Protein AF-A0A965PG58-F1 (afdb_monomer)

Radius of gyration: 15.74 Å; Cα contacts (8 Å, |Δi|>4): 100; chains: 1; bounding box: 24×45×34 Å

Mean predicted aligned error: 11.4 Å

Solvent-accessible surface area (backbone atoms only — not comparable to full-atom values): 4230 Å² total; per-residue (Å²): 137,66,82,57,60,63,51,55,52,47,54,55,51,54,46,44,74,75,55,61,66,87,78,73,68,71,53,69,68,39,73,39,29,30,47,59,96,87,43,75,52,54,31,34,27,73,42,70,52,96,76,36,31,35,30,42,40,95,93,42,80,45,82,43,48,67,84,33,52,77,84

Sequence (71 aa):
MDAHENEYAAAVAGMQETYGRPTNLPAVGDFVSGTTCGKRWSGYVMSAEPGRLAVECGGAWIAVSPEDITH

Secondary structure (DSSP, 8-state):
--TTHHHHHHHHHHHHHHS-----PPPTT-EEEEEETTEEEEEEEEEEETTEEEEEETTEEEEE-GGGB--

pLDDT: mean 75.15, std 20.53, range [40.28, 95.94]

Foldseek 3Di:
DDPCVVVVVVVVVVCCVVPPDVPDDDDQQDWWWFADPNDTFIAGFNDDDQQWTWGDGPNDIDIDGSVRTDD

Nearest PDB structures (foldseek):
  1kq1-assembly1_A  TM=6.044E-01  e=2.031E-02  Staphylococcus aureus
  2x4j-assembly1_A  TM=6.798E-01  e=5.753E-02  Pyrobaculum spherical virus
  7uw8-assembly1_A  TM=6.236E-01  e=5.753E-02  Drosophila melanogaster
  6gwk-assembly2_G  TM=7.164E-01  e=1.128E-01  Caulobacter vibrioides CB15
  6bhe-assembly1_A  TM=5.624E-01  e=1.841E-01  Homo sapiens

Structure (mmCIF, N/CA/C/O backbone):
data_AF-A0A965PG58-F1
#
_entry.id   AF-A0A965PG58-F1
#
loop_
_atom_site.group_PDB
_atom_site.id
_atom_site.type_symbol
_atom_site.label_atom_id
_atom_site.label_alt_id
_atom_site.label_comp_id
_atom_site.label_asym_id
_atom_site.label_entity_id
_atom_site.label_seq_id
_atom_site.pdbx_PDB_ins_code
_atom_site.Cartn_x
_atom_site.Cartn_y
_atom_site.Cartn_z
_atom_site.occupancy
_atom_site.B_iso_or_equiv
_atom_site.auth_seq_id
_atom_site.auth_comp_id
_atom_site.auth_asym_id
_atom_site.auth_atom_id
_atom_site.pdbx_PDB_model_num
ATOM 1 N N . MET A 1 1 ? -12.440 35.262 10.725 1.00 48.44 1 MET A N 1
ATOM 2 C CA . MET A 1 1 ? -11.580 34.238 11.343 1.00 48.44 1 MET A CA 1
ATOM 3 C C . MET A 1 1 ? -12.465 33.484 12.300 1.00 48.44 1 MET A C 1
ATOM 5 O O . MET A 1 1 ? -12.949 34.085 13.253 1.00 48.44 1 MET A O 1
ATOM 9 N N . ASP A 1 2 ? -12.810 32.262 11.920 1.00 45.31 2 ASP A N 1
ATOM 10 C CA . ASP A 1 2 ? -13.771 31.423 12.627 1.00 45.31 2 ASP A CA 1
ATOM 11 C C . ASP A 1 2 ? -13.067 30.715 13.795 1.00 45.31 2 ASP A C 1
ATOM 13 O O . ASP A 1 2 ? -11.951 30.216 13.644 1.00 45.31 2 ASP A O 1
ATOM 17 N N . ALA A 1 3 ? -13.681 30.720 14.980 1.00 48.06 3 ALA A N 1
ATOM 18 C CA . ALA A 1 3 ? -13.078 30.167 16.193 1.00 48.06 3 ALA A CA 1
ATOM 19 C C . ALA A 1 3 ? -12.873 28.639 16.124 1.00 48.06 3 ALA A C 1
ATOM 21 O O . ALA A 1 3 ? -12.085 28.107 16.906 1.00 48.06 3 ALA A O 1
ATOM 22 N N . HIS A 1 4 ? -13.506 27.949 15.166 1.00 46.41 4 HIS A N 1
ATOM 23 C CA . HIS A 1 4 ? -13.367 26.508 14.978 1.00 46.41 4 HIS A CA 1
ATOM 24 C C . HIS A 1 4 ? -12.168 26.097 14.114 1.00 46.41 4 HIS A C 1
ATOM 26 O O . HIS A 1 4 ? -11.770 24.937 14.180 1.00 46.41 4 HIS A O 1
ATOM 32 N N . GLU A 1 5 ? -11.533 26.995 13.347 1.00 49.91 5 GLU A N 1
ATOM 33 C CA . GLU A 1 5 ? -10.307 26.642 12.596 1.00 49.91 5 GLU A CA 1
ATOM 34 C C . GLU A 1 5 ? -9.190 26.171 13.538 1.00 49.91 5 GLU A C 1
ATOM 36 O O . GLU A 1 5 ? -8.467 25.219 13.241 1.00 49.91 5 GLU A O 1
ATOM 41 N N . ASN A 1 6 ? -9.091 26.798 14.711 1.00 52.41 6 ASN A N 1
ATOM 42 C CA . ASN A 1 6 ? -8.073 26.476 15.705 1.00 52.41 6 ASN A CA 1
ATOM 43 C C . ASN A 1 6 ? -8.359 25.136 16.412 1.00 52.41 6 ASN A C 1
ATOM 45 O O . ASN A 1 6 ? -7.434 24.414 16.775 1.00 52.41 6 ASN A O 1
ATOM 49 N N . GLU A 1 7 ? -9.637 24.769 16.556 1.00 41.16 7 GLU A N 1
ATOM 50 C CA . GLU A 1 7 ? -10.063 23.480 17.118 1.00 41.16 7 GLU A CA 1
ATOM 51 C C . GLU A 1 7 ? -9.902 22.334 16.112 1.00 41.16 7 GLU A C 1
ATOM 53 O O . GLU A 1 7 ? -9.432 21.259 16.486 1.00 41.16 7 GLU A O 1
ATOM 58 N N . TYR A 1 8 ? -10.202 22.565 14.827 1.00 43.84 8 TYR A N 1
ATOM 59 C CA . TYR A 1 8 ? -9.907 21.603 13.758 1.00 43.84 8 TYR A CA 1
ATOM 60 C C . TYR A 1 8 ? -8.399 21.347 13.641 1.00 43.84 8 TYR A C 1
ATOM 62 O O . TYR A 1 8 ? -7.980 20.192 13.550 1.00 43.84 8 TYR A O 1
ATOM 70 N N . ALA A 1 9 ? -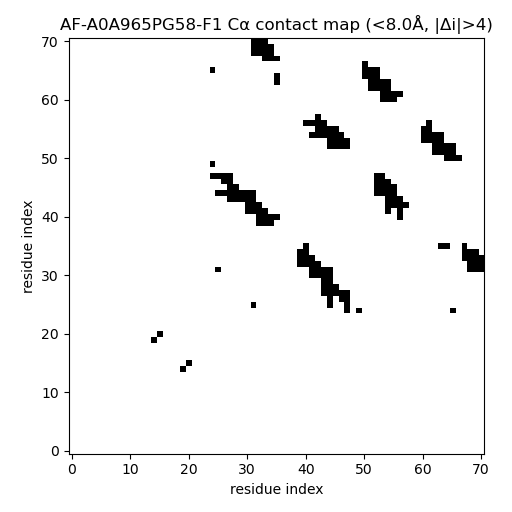7.572 22.395 13.702 1.00 49.81 9 ALA A N 1
ATOM 71 C CA . ALA A 1 9 ? -6.116 22.259 13.667 1.00 49.81 9 ALA A CA 1
ATOM 72 C C . ALA A 1 9 ? -5.570 21.508 14.898 1.00 49.81 9 ALA A C 1
ATOM 74 O O . ALA A 1 9 ? -4.689 20.658 14.765 1.00 49.81 9 ALA A O 1
ATOM 75 N N . ALA A 1 10 ? -6.130 21.764 16.084 1.00 48.50 10 ALA A N 1
ATOM 76 C CA . ALA A 1 10 ? -5.759 21.069 17.315 1.00 48.50 10 ALA A CA 1
ATOM 77 C C . ALA A 1 10 ? -6.206 19.597 17.330 1.00 48.50 10 ALA A C 1
ATOM 79 O O . ALA A 1 10 ? -5.471 18.743 17.822 1.00 48.50 10 ALA A O 1
ATOM 80 N N . ALA A 1 11 ? -7.366 19.269 16.753 1.00 48.62 11 ALA A N 1
ATOM 81 C CA . ALA A 1 11 ? -7.825 17.886 16.613 1.00 48.62 11 ALA A CA 1
ATOM 82 C C . ALA A 1 11 ? -6.931 17.082 15.651 1.00 48.62 11 ALA A C 1
ATOM 84 O O . ALA A 1 11 ? -6.605 15.927 15.931 1.00 48.62 11 ALA A O 1
ATOM 85 N N . VAL A 1 12 ? -6.464 17.710 14.564 1.00 46.47 12 VAL A N 1
ATOM 86 C CA . VAL A 1 12 ? -5.477 17.120 13.643 1.00 46.47 12 VAL A CA 1
ATOM 87 C C . VAL A 1 12 ? -4.125 16.909 14.339 1.00 46.47 12 VAL A C 1
ATOM 89 O O . VAL A 1 12 ? -3.524 15.845 14.190 1.00 46.47 12 VAL A O 1
ATOM 92 N N . ALA A 1 13 ? -3.672 17.867 15.154 1.00 46.47 13 ALA A N 1
ATOM 93 C CA . ALA A 1 13 ? -2.429 17.747 15.920 1.00 46.47 13 ALA A CA 1
ATOM 94 C C . ALA A 1 13 ? -2.508 16.674 17.029 1.00 46.47 13 ALA A C 1
ATOM 96 O O . ALA A 1 13 ? -1.592 15.867 17.175 1.00 46.47 13 ALA A O 1
ATOM 97 N N . GLY A 1 14 ? -3.627 16.585 17.756 1.00 41.69 14 GLY A N 1
ATOM 98 C CA . GLY A 1 14 ? -3.835 15.576 18.804 1.00 41.69 14 GLY A CA 1
ATOM 99 C C . GLY A 1 14 ? -3.949 14.141 18.269 1.00 41.69 14 GLY A C 1
ATOM 100 O O . GLY A 1 14 ? -3.537 13.187 18.937 1.00 41.69 14 GLY A O 1
ATOM 101 N N . MET A 1 15 ? -4.438 13.973 17.033 1.00 45.75 15 MET A N 1
ATOM 102 C CA . MET A 1 15 ? -4.414 12.681 16.338 1.00 45.75 15 MET A CA 1
ATOM 103 C C . MET A 1 15 ? -2.993 12.259 15.936 1.00 45.75 15 MET A C 1
ATOM 105 O O . MET A 1 15 ? -2.685 11.070 16.008 1.00 45.75 15 MET A O 1
ATOM 109 N N . GLN A 1 16 ? -2.106 13.202 15.589 1.00 46.78 16 GLN A N 1
ATOM 110 C CA . GLN A 1 16 ? -0.700 12.904 15.275 1.00 46.78 16 GLN A CA 1
ATOM 111 C C . GLN A 1 16 ? 0.110 12.438 16.492 1.00 46.78 16 GLN A C 1
ATOM 113 O O . GLN A 1 16 ? 0.998 11.601 16.328 1.00 46.78 16 GLN A O 1
ATOM 118 N N . GLU A 1 17 ? -0.182 12.955 17.690 1.00 41.28 17 GLU A N 1
ATOM 119 C CA . GLU A 1 17 ? 0.520 12.563 18.923 1.00 41.28 17 GLU A CA 1
ATOM 120 C C . GLU A 1 17 ? 0.053 11.207 19.484 1.00 41.28 17 GLU A C 1
ATOM 122 O O . GLU A 1 17 ? 0.843 10.501 20.107 1.00 41.28 17 GLU A O 1
ATOM 127 N N . THR A 1 18 ? -1.200 10.805 19.231 1.00 47.78 18 THR A N 1
ATOM 128 C CA . THR A 1 18 ? -1.761 9.531 19.736 1.00 47.78 18 THR A CA 1
ATOM 129 C C . THR A 1 18 ? -1.587 8.367 18.752 1.00 47.78 18 THR A C 1
ATOM 131 O O . THR A 1 18 ? -1.362 7.232 19.172 1.00 47.78 18 THR A O 1
ATOM 134 N N . TYR A 1 19 ? -1.654 8.633 17.444 1.00 41.47 19 TYR A N 1
ATOM 135 C CA . TYR A 1 1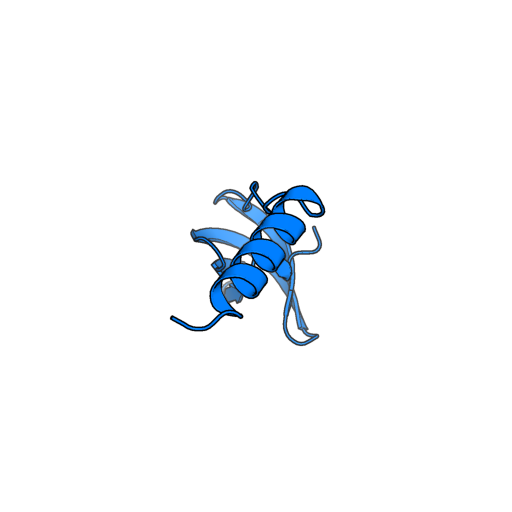9 ? -1.589 7.627 16.378 1.00 41.47 19 TYR A CA 1
ATOM 136 C C . TYR A 1 19 ? -0.503 7.999 15.378 1.00 41.47 19 TYR A C 1
ATOM 138 O O . TYR A 1 19 ? -0.814 8.364 14.245 1.00 41.47 19 TYR A O 1
ATOM 146 N N . GLY A 1 20 ? 0.756 7.959 15.832 1.00 40.28 20 GLY A N 1
ATOM 147 C CA . GLY A 1 20 ? 1.940 8.368 15.074 1.00 40.28 20 GLY A CA 1
ATOM 148 C C . GLY A 1 20 ? 1.772 8.186 13.567 1.00 40.28 20 GLY A C 1
ATOM 149 O O . GLY A 1 20 ? 1.393 7.108 13.115 1.00 40.28 20 GLY A O 1
ATOM 150 N N . ARG A 1 21 ? 2.014 9.272 12.817 1.00 44.81 21 ARG A N 1
ATOM 151 C CA . ARG A 1 21 ? 2.040 9.345 11.344 1.00 44.81 21 ARG A CA 1
ATOM 152 C C . ARG A 1 21 ? 2.339 7.960 10.746 1.00 44.81 21 ARG A C 1
ATOM 154 O O . ARG A 1 21 ? 3.346 7.377 11.163 1.00 44.81 21 ARG A O 1
ATOM 161 N 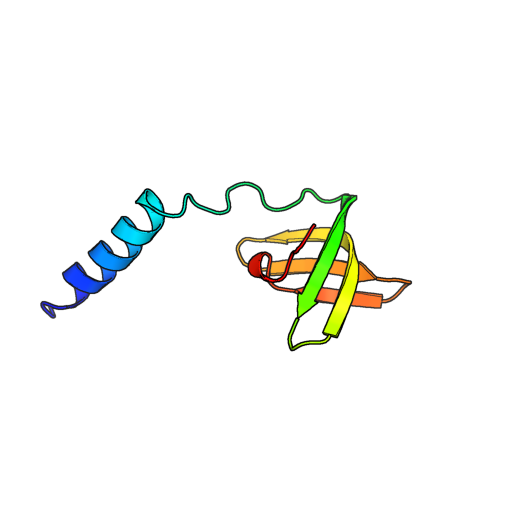N . PRO A 1 22 ? 1.576 7.433 9.766 1.00 50.53 22 PRO A N 1
ATOM 162 C CA . PRO A 1 22 ? 2.028 6.265 9.021 1.00 50.53 22 PRO A CA 1
ATOM 163 C C . PRO A 1 22 ? 3.245 6.724 8.216 1.00 50.53 22 PRO A C 1
ATOM 165 O O . PRO A 1 22 ? 3.150 7.233 7.105 1.00 50.53 22 PRO A O 1
ATOM 168 N N . THR A 1 23 ? 4.402 6.699 8.868 1.00 53.81 23 THR A N 1
ATOM 169 C CA . THR A 1 23 ? 5.649 7.265 8.355 1.00 53.81 23 THR A CA 1
ATOM 170 C C . THR A 1 23 ? 6.432 6.218 7.578 1.00 53.81 23 THR A C 1
ATOM 172 O O . THR A 1 23 ? 7.414 6.556 6.931 1.00 53.81 23 THR A O 1
ATOM 175 N N . ASN A 1 24 ? 5.944 4.978 7.579 1.00 63.56 24 ASN A N 1
ATOM 176 C CA . ASN A 1 24 ? 6.436 3.886 6.763 1.00 63.56 24 ASN A CA 1
ATOM 177 C C . ASN A 1 24 ? 5.360 3.549 5.733 1.00 63.56 24 ASN A C 1
ATOM 179 O O . ASN A 1 24 ? 4.586 2.612 5.913 1.00 63.56 24 ASN A O 1
ATOM 183 N N . LEU A 1 25 ? 5.289 4.342 4.662 1.00 74.12 25 LEU A N 1
ATOM 184 C CA . LEU A 1 25 ? 4.720 3.800 3.432 1.00 74.12 25 LEU A CA 1
ATOM 185 C C . LEU A 1 25 ? 5.580 2.592 3.032 1.00 74.12 25 LEU A C 1
ATOM 187 O O . LEU A 1 25 ? 6.806 2.679 3.162 1.00 74.12 25 LEU A O 1
ATOM 191 N N . PRO A 1 26 ? 4.977 1.494 2.556 1.00 82.44 26 PRO A N 1
ATOM 192 C CA . PRO A 1 26 ? 5.743 0.407 1.971 1.00 82.44 26 PRO A CA 1
ATOM 193 C C . PRO A 1 26 ? 6.658 0.935 0.867 1.00 82.44 26 PRO A C 1
ATOM 195 O O . PRO A 1 26 ? 6.291 1.847 0.112 1.00 82.44 26 PRO A O 1
ATOM 198 N N . ALA A 1 27 ? 7.852 0.367 0.777 1.00 86.56 27 ALA A N 1
ATOM 199 C CA . ALA A 1 27 ? 8.790 0.705 -0.270 1.00 86.56 27 ALA A CA 1
ATOM 200 C C . ALA A 1 27 ? 8.337 0.101 -1.604 1.00 86.56 27 ALA A C 1
ATOM 202 O O . ALA A 1 27 ? 7.659 -0.923 -1.665 1.00 86.56 27 ALA A O 1
ATOM 203 N N . VAL A 1 28 ? 8.750 0.730 -2.703 1.00 90.94 28 VAL A N 1
ATOM 204 C CA . VAL A 1 28 ? 8.612 0.122 -4.031 1.00 90.94 28 VAL A CA 1
ATOM 205 C C . VAL A 1 28 ? 9.350 -1.221 -4.034 1.00 90.94 28 VAL A C 1
ATOM 207 O O . VAL A 1 28 ? 10.516 -1.287 -3.650 1.00 90.94 28 VAL A O 1
ATOM 210 N N . GLY A 1 29 ? 8.670 -2.274 -4.480 1.00 91.69 29 GLY A N 1
ATOM 211 C CA . GLY A 1 29 ? 9.150 -3.655 -4.455 1.00 91.69 29 GLY A CA 1
ATOM 212 C C . GLY A 1 29 ? 8.682 -4.475 -3.249 1.00 91.69 29 GLY A C 1
ATOM 213 O O . GLY A 1 29 ? 8.807 -5.699 -3.294 1.00 91.69 29 GLY A O 1
ATOM 214 N N . ASP A 1 30 ? 8.100 -3.852 -2.219 1.00 90.50 30 ASP A N 1
ATOM 215 C CA . ASP A 1 30 ? 7.521 -4.593 -1.097 1.00 90.50 30 ASP A CA 1
ATOM 216 C C . ASP A 1 30 ? 6.283 -5.372 -1.548 1.00 90.50 30 ASP A C 1
ATOM 218 O O . ASP A 1 30 ? 5.471 -4.886 -2.341 1.00 90.50 30 ASP A O 1
ATOM 222 N N . PHE A 1 31 ? 6.135 -6.591 -1.030 1.00 93.00 31 PHE A N 1
ATOM 223 C CA . PHE A 1 31 ? 4.912 -7.364 -1.193 1.00 93.00 31 PHE A CA 1
ATOM 224 C C . PHE A 1 31 ? 3.954 -7.029 -0.056 1.00 93.00 31 PHE A C 1
ATOM 226 O O . PHE A 1 31 ? 4.284 -7.239 1.109 1.00 93.00 31 PHE A O 1
ATOM 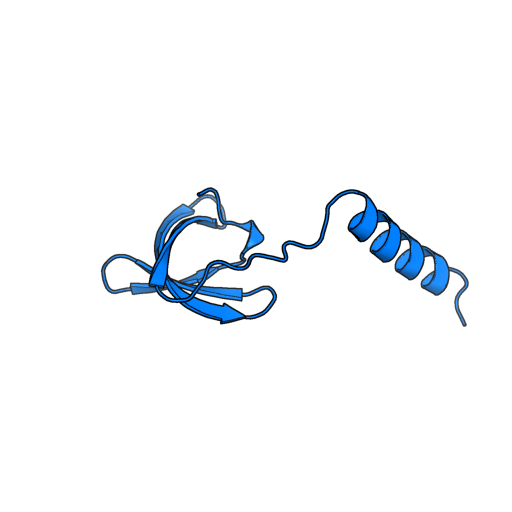233 N N . VAL A 1 32 ? 2.771 -6.541 -0.405 1.00 92.75 32 VAL A N 1
ATOM 234 C CA . VAL A 1 32 ? 1.748 -6.085 0.539 1.00 92.75 32 VAL A CA 1
ATOM 235 C C . VAL A 1 32 ? 0.419 -6.777 0.269 1.00 92.75 32 VAL A C 1
ATOM 237 O O . VAL A 1 32 ? 0.147 -7.262 -0.836 1.00 92.75 32 VAL A O 1
ATOM 240 N N . SER A 1 33 ? -0.445 -6.806 1.275 1.00 94.44 33 SER A N 1
ATOM 241 C CA . SER A 1 33 ? -1.818 -7.288 1.13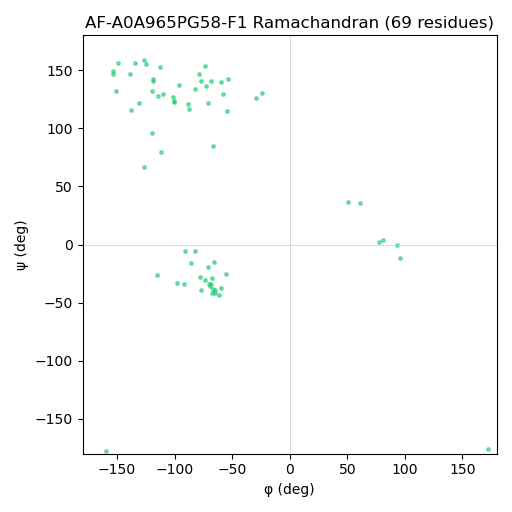8 1.00 94.44 33 SER A CA 1
ATOM 242 C C . SER A 1 33 ? -2.802 -6.412 1.894 1.00 94.44 33 SER A C 1
ATOM 244 O O . SER A 1 33 ? -2.498 -5.886 2.965 1.00 94.44 33 SER A O 1
ATOM 246 N N . GLY A 1 34 ? -4.011 -6.279 1.363 1.00 93.19 34 GLY A N 1
ATOM 247 C CA . GLY A 1 34 ? -5.001 -5.375 1.922 1.00 93.19 34 GLY A CA 1
ATOM 248 C C . GLY A 1 34 ? -6.429 -5.694 1.522 1.00 93.19 34 GLY A C 1
ATOM 249 O O . GLY A 1 34 ? -6.727 -6.697 0.862 1.00 93.19 34 GLY A O 1
ATOM 250 N N . THR A 1 35 ? -7.342 -4.844 1.983 1.00 92.50 35 THR A N 1
ATOM 251 C CA . THR A 1 35 ? -8.766 -4.931 1.660 1.00 92.50 35 THR A CA 1
ATOM 252 C C . THR A 1 35 ? -9.324 -3.546 1.382 1.00 92.50 35 THR A C 1
ATOM 254 O O . THR A 1 35 ? -9.438 -2.737 2.290 1.00 92.50 35 THR A O 1
ATOM 257 N N . THR A 1 36 ? -9.769 -3.311 0.150 1.00 87.44 36 THR A N 1
ATOM 258 C CA . THR A 1 36 ? -10.408 -2.049 -0.254 1.00 87.44 36 THR A CA 1
ATOM 259 C C . THR A 1 36 ? -11.863 -2.324 -0.617 1.00 87.44 36 THR A C 1
ATOM 261 O O . THR A 1 36 ? -12.159 -3.236 -1.395 1.00 87.44 36 THR A O 1
ATOM 264 N N . CYS A 1 37 ? -12.800 -1.577 -0.027 1.00 85.88 37 CYS A N 1
ATOM 265 C CA . CYS A 1 37 ? -14.248 -1.763 -0.223 1.00 85.88 37 CYS A CA 1
ATOM 266 C C . CYS A 1 37 ? -14.726 -3.224 -0.032 1.00 85.88 37 CYS A C 1
ATOM 268 O O . CYS A 1 37 ? -15.590 -3.708 -0.765 1.00 85.88 37 CYS A O 1
ATOM 270 N N . GLY A 1 38 ? -14.131 -3.959 0.916 1.00 89.06 38 GLY A N 1
ATOM 271 C CA . GLY A 1 38 ? -14.462 -5.364 1.194 1.00 89.06 38 GLY A CA 1
ATOM 272 C C . GLY A 1 38 ? -13.875 -6.386 0.210 1.00 89.06 38 GLY A C 1
ATOM 273 O O . GLY A 1 38 ? -14.121 -7.584 0.359 1.00 89.06 38 GLY A O 1
ATOM 274 N N . LYS A 1 39 ? -13.082 -5.951 -0.777 1.00 88.25 39 LYS A N 1
ATOM 275 C CA . LYS A 1 39 ? -12.375 -6.834 -1.713 1.00 88.25 39 LYS A CA 1
ATOM 276 C C . LYS A 1 39 ? -10.913 -6.967 -1.311 1.00 88.25 39 LYS A C 1
ATOM 278 O O . LYS A 1 39 ? -10.220 -5.966 -1.149 1.00 88.25 39 LYS A O 1
ATOM 283 N N . ARG A 1 40 ? -10.455 -8.212 -1.174 1.00 92.81 40 ARG A N 1
ATOM 284 C CA . ARG A 1 40 ? -9.064 -8.530 -0.835 1.00 92.81 40 ARG A CA 1
ATOM 285 C C . ARG A 1 40 ? -8.159 -8.403 -2.050 1.00 92.81 40 ARG A C 1
ATOM 287 O O . ARG A 1 40 ? -8.572 -8.734 -3.162 1.00 92.81 40 ARG A O 1
ATOM 294 N N . TRP A 1 41 ? -6.926 -7.995 -1.805 1.00 92.62 41 TRP A N 1
ATOM 295 C CA . TRP A 1 41 ? -5.876 -7.905 -2.807 1.00 92.62 41 TRP A CA 1
ATOM 296 C C . TRP A 1 41 ? -4.509 -8.161 -2.167 1.00 92.62 41 TRP A C 1
ATOM 298 O O . TRP A 1 41 ? -4.327 -7.994 -0.961 1.00 92.62 41 TRP A O 1
ATOM 308 N N . SER A 1 42 ? -3.552 -8.592 -2.979 1.00 94.75 42 SER A N 1
ATOM 309 C CA . SER A 1 42 ? -2.152 -8.730 -2.589 1.00 94.75 42 SER A CA 1
ATOM 310 C C . SER A 1 42 ? -1.260 -8.609 -3.813 1.00 94.75 42 SER A C 1
ATOM 312 O O . SER A 1 42 ? -1.663 -8.984 -4.918 1.00 94.75 42 SER A O 1
ATOM 314 N N . GLY A 1 43 ? -0.074 -8.043 -3.638 1.00 95.25 43 GLY A N 1
ATOM 315 C CA . GLY A 1 43 ? 0.777 -7.713 -4.767 1.00 95.25 43 GLY A CA 1
ATOM 316 C C . GLY A 1 43 ? 2.011 -6.910 -4.397 1.00 95.25 43 GLY A C 1
ATOM 317 O O . GLY A 1 43 ? 2.262 -6.638 -3.225 1.00 95.25 43 GLY A O 1
ATOM 318 N N . TYR A 1 44 ? 2.768 -6.524 -5.417 1.00 95.88 44 TYR A N 1
ATOM 319 C CA . TYR A 1 44 ? 4.000 -5.757 -5.254 1.00 95.88 44 TYR A CA 1
ATOM 320 C C . TYR A 1 44 ? 3.755 -4.263 -5.431 1.00 95.88 44 TYR A C 1
ATOM 322 O O . TYR A 1 44 ? 3.058 -3.842 -6.357 1.00 95.88 44 TYR A O 1
ATOM 330 N N . VAL A 1 45 ? 4.352 -3.446 -4.565 1.00 93.62 45 VAL A N 1
ATOM 331 C CA . VAL A 1 45 ? 4.276 -1.987 -4.674 1.00 93.62 45 VAL A CA 1
ATOM 332 C C . VAL A 1 45 ? 5.101 -1.512 -5.861 1.00 93.62 45 VAL A C 1
ATOM 334 O O . VAL A 1 45 ? 6.311 -1.720 -5.923 1.00 93.62 45 VAL A O 1
ATOM 337 N N . MET A 1 46 ? 4.443 -0.828 -6.789 1.00 95.06 46 MET A N 1
ATOM 338 C CA . MET A 1 46 ? 5.052 -0.259 -7.992 1.00 95.06 46 MET A CA 1
ATOM 339 C C . MET A 1 46 ? 5.373 1.228 -7.815 1.00 95.06 46 MET A C 1
ATOM 341 O O . MET A 1 46 ? 6.358 1.720 -8.361 1.00 95.06 46 MET A O 1
ATOM 345 N N . SER A 1 47 ? 4.557 1.948 -7.041 1.00 91.25 47 SER A N 1
ATOM 346 C CA . SER A 1 47 ? 4.806 3.335 -6.644 1.00 91.25 47 SER A CA 1
ATOM 347 C C . SER A 1 47 ? 4.120 3.660 -5.318 1.00 91.25 47 SER A C 1
ATOM 349 O O . SER A 1 47 ? 3.063 3.105 -5.004 1.00 91.25 47 SER A O 1
ATOM 351 N N . ALA A 1 48 ? 4.719 4.576 -4.553 1.00 86.81 48 ALA A N 1
ATOM 352 C CA . ALA A 1 48 ? 4.199 5.022 -3.267 1.00 86.81 48 ALA A CA 1
ATOM 353 C C . ALA A 1 48 ? 4.168 6.551 -3.179 1.00 86.81 48 ALA A C 1
ATOM 355 O O . ALA A 1 48 ? 5.199 7.214 -3.294 1.00 86.81 48 ALA A O 1
ATOM 356 N N . GLU A 1 49 ? 2.978 7.099 -2.952 1.00 84.12 49 GLU A N 1
ATOM 357 C CA . GLU A 1 49 ? 2.723 8.518 -2.718 1.00 84.12 49 GLU A CA 1
ATOM 358 C C . GLU A 1 49 ? 1.978 8.689 -1.380 1.00 84.12 49 GLU A C 1
ATOM 360 O O . GLU A 1 49 ? 1.296 7.767 -0.915 1.00 84.12 49 GLU A O 1
ATOM 365 N N . PRO A 1 50 ? 2.066 9.860 -0.723 1.00 80.12 50 PRO A N 1
ATOM 366 C CA . PRO A 1 50 ? 1.269 10.134 0.467 1.00 80.12 50 PRO A CA 1
ATOM 367 C C . PRO A 1 50 ? -0.228 9.929 0.190 1.00 80.12 50 PRO A C 1
ATOM 369 O O . PRO A 1 50 ? -0.822 10.642 -0.613 1.00 80.12 50 PRO A O 1
ATOM 372 N N . GLY A 1 51 ? -0.830 8.938 0.852 1.00 82.31 51 GLY A N 1
ATOM 373 C CA . GLY A 1 51 ? -2.252 8.609 0.711 1.00 82.31 51 GLY A CA 1
ATOM 374 C C . GLY A 1 51 ? -2.616 7.755 -0.509 1.00 82.31 51 GLY A C 1
ATOM 375 O O . GLY A 1 51 ? -3.798 7.483 -0.710 1.00 82.31 51 GLY A O 1
ATOM 376 N N . ARG A 1 52 ? -1.646 7.302 -1.318 1.00 87.69 52 ARG A N 1
ATOM 377 C CA . ARG A 1 52 ? -1.926 6.444 -2.479 1.00 87.69 52 ARG A CA 1
ATOM 378 C C . ARG A 1 52 ? -0.767 5.508 -2.814 1.00 87.69 52 ARG A C 1
ATOM 380 O O . ARG A 1 52 ? 0.367 5.943 -2.976 1.00 87.69 52 ARG A O 1
ATOM 387 N N . LEU A 1 53 ? -1.074 4.231 -3.016 1.00 90.50 53 LEU A N 1
ATOM 388 C CA . LEU A 1 53 ? -0.137 3.225 -3.517 1.00 90.50 53 LEU A CA 1
ATOM 389 C C . LEU A 1 53 ? -0.636 2.650 -4.839 1.00 90.50 53 LEU A C 1
ATOM 391 O O . LEU A 1 53 ? -1.838 2.431 -5.005 1.00 90.50 53 LEU A O 1
ATOM 395 N N . ALA A 1 54 ? 0.285 2.376 -5.760 1.00 94.75 54 ALA A N 1
ATOM 396 C CA . ALA A 1 54 ? 0.020 1.527 -6.915 1.00 94.75 54 ALA A CA 1
ATOM 397 C C . ALA A 1 54 ? 0.587 0.132 -6.644 1.00 94.75 54 ALA A C 1
ATOM 399 O O . ALA A 1 54 ? 1.785 -0.009 -6.392 1.00 94.75 54 ALA A O 1
ATOM 400 N N . VAL A 1 55 ? -0.265 -0.889 -6.709 1.00 94.56 55 VAL A N 1
ATOM 401 C CA . VAL A 1 55 ? 0.095 -2.285 -6.440 1.00 94.56 55 VAL A CA 1
ATOM 402 C C . VAL A 1 55 ? -0.178 -3.128 -7.682 1.00 94.56 55 VAL A C 1
ATOM 404 O O . VAL A 1 55 ? -1.249 -3.027 -8.286 1.00 94.56 55 VAL A O 1
ATOM 407 N N . GLU A 1 56 ? 0.791 -3.951 -8.075 1.00 95.94 56 GLU A N 1
ATOM 408 C CA . GLU A 1 56 ? 0.636 -4.960 -9.121 1.00 95.94 56 GLU A CA 1
ATOM 409 C C . GLU A 1 56 ? 0.112 -6.263 -8.510 1.00 95.94 56 GLU A C 1
ATOM 411 O O . GLU A 1 56 ? 0.774 -6.880 -7.679 1.00 95.94 56 GLU A O 1
ATOM 416 N N . CYS A 1 57 ? -1.090 -6.662 -8.923 1.00 90.94 57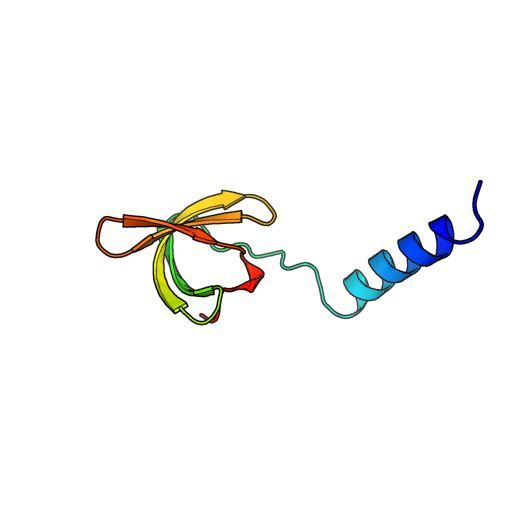 CYS A N 1
ATOM 417 C CA . CYS A 1 57 ? -1.791 -7.859 -8.482 1.00 90.94 57 CYS A CA 1
ATOM 418 C C . CYS A 1 57 ? -2.061 -8.790 -9.674 1.00 90.94 57 CYS A C 1
ATOM 420 O O . CYS A 1 57 ? -3.064 -8.633 -10.377 1.00 90.94 57 CYS A O 1
ATOM 422 N N . GLY A 1 58 ? -1.199 -9.785 -9.889 1.00 85.44 58 GLY A N 1
ATOM 423 C CA . GLY A 1 58 ? -1.429 -10.859 -10.863 1.00 85.44 58 GLY A CA 1
ATOM 424 C C . GLY A 1 58 ? -1.576 -10.378 -12.312 1.00 85.44 58 GLY A C 1
ATOM 425 O O . GLY A 1 58 ? -2.382 -10.929 -13.062 1.00 85.44 58 GLY A O 1
ATOM 426 N N . GLY A 1 59 ? -0.834 -9.340 -12.699 1.00 86.44 59 GLY A N 1
ATOM 427 C CA . GLY A 1 59 ? -0.863 -8.721 -14.026 1.00 86.44 59 GLY A CA 1
ATOM 428 C C . GLY A 1 59 ? -1.812 -7.526 -14.161 1.00 86.44 59 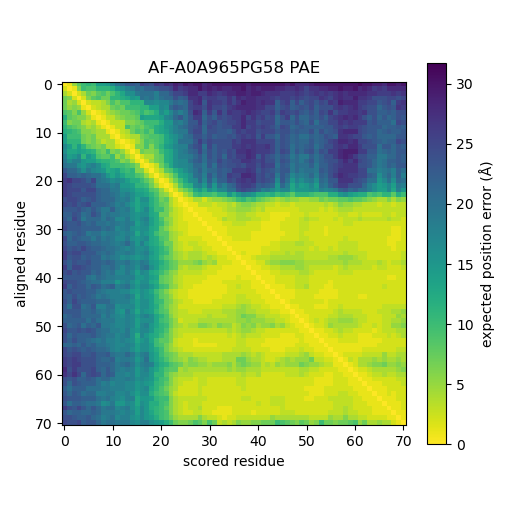GLY A C 1
ATOM 429 O O . GLY A 1 59 ? -1.882 -6.934 -15.237 1.00 86.44 59 GLY A O 1
ATOM 430 N N . ALA A 1 60 ? -2.526 -7.147 -13.097 1.00 87.81 60 ALA A N 1
ATOM 431 C CA . ALA A 1 60 ? -3.358 -5.945 -13.045 1.00 87.81 60 ALA A CA 1
ATOM 432 C C . ALA A 1 60 ? -2.782 -4.915 -12.068 1.00 87.81 60 ALA A C 1
ATOM 434 O O . ALA A 1 60 ? -2.113 -5.277 -11.106 1.00 87.81 60 ALA A O 1
ATOM 435 N N . TRP A 1 61 ? -3.056 -3.627 -12.288 1.00 92.12 61 TRP A N 1
ATOM 436 C CA . TRP A 1 61 ? -2.626 -2.556 -11.385 1.00 92.12 61 TRP A CA 1
ATOM 437 C C . TRP A 1 61 ? -3.819 -1.965 -10.653 1.00 92.12 61 TRP A C 1
ATOM 439 O O . TRP A 1 61 ? -4.809 -1.571 -11.276 1.00 92.12 61 TRP A O 1
ATOM 449 N N . ILE A 1 62 ? -3.707 -1.878 -9.333 1.00 92.19 62 ILE A N 1
ATOM 450 C CA . ILE A 1 62 ? -4.719 -1.273 -8.475 1.00 92.19 62 ILE A CA 1
ATOM 451 C C . ILE A 1 62 ? -4.129 -0.074 -7.742 1.00 92.19 62 ILE A C 1
ATOM 453 O O . ILE A 1 62 ? -2.977 -0.088 -7.316 1.00 92.19 62 ILE A O 1
ATOM 457 N N . ALA A 1 63 ? -4.933 0.978 -7.616 1.00 92.25 63 ALA A N 1
ATOM 458 C CA . ALA A 1 63 ? -4.621 2.121 -6.777 1.00 92.25 63 ALA A CA 1
ATOM 459 C C . ALA A 1 63 ? -5.390 1.981 -5.464 1.00 92.25 63 ALA A C 1
ATOM 461 O O . ALA A 1 63 ? -6.616 1.859 -5.489 1.00 92.25 63 ALA A O 1
ATOM 462 N N . VAL A 1 64 ? -4.675 1.988 -4.345 1.00 90.38 64 VAL A N 1
ATOM 463 C CA . VAL A 1 64 ? -5.227 1.717 -3.010 1.00 90.38 64 VAL A CA 1
ATOM 464 C C . VAL A 1 64 ? -4.720 2.743 -2.007 1.00 90.38 64 VAL A C 1
ATOM 466 O O . VAL A 1 64 ? -3.666 3.355 -2.212 1.00 90.38 64 VAL A O 1
ATOM 469 N N . SER A 1 65 ? -5.473 2.945 -0.929 1.00 89.81 65 SER A N 1
ATOM 470 C CA . SER A 1 65 ? -4.992 3.757 0.182 1.00 89.81 65 SER A CA 1
ATOM 471 C C . SER A 1 65 ? -3.998 2.941 1.020 1.00 89.81 65 SER A C 1
ATOM 473 O O . SER A 1 65 ? -4.236 1.752 1.242 1.00 89.81 65 SER A O 1
ATOM 475 N N . PRO A 1 66 ? -2.898 3.534 1.519 1.00 87.00 66 PRO A N 1
ATOM 476 C CA . PRO A 1 66 ? -2.015 2.868 2.474 1.00 87.00 66 PRO A CA 1
ATOM 477 C C . PRO A 1 66 ? -2.745 2.369 3.730 1.00 87.00 66 PRO A C 1
ATOM 479 O O . PRO A 1 66 ? -2.285 1.426 4.363 1.00 87.00 66 PRO A O 1
ATOM 482 N N . GLU A 1 67 ? -3.878 2.985 4.086 1.00 87.56 67 GLU A N 1
ATOM 483 C CA . GLU A 1 67 ? -4.699 2.581 5.236 1.00 87.56 67 GLU A CA 1
ATOM 484 C C . GLU A 1 67 ? -5.437 1.248 5.023 1.00 87.56 67 GLU A C 1
ATOM 486 O O . GLU A 1 67 ? -5.824 0.600 5.991 1.00 87.56 67 GLU A O 1
ATOM 491 N N . ASP A 1 68 ? -5.592 0.816 3.767 1.00 86.56 68 ASP A N 1
ATOM 492 C CA . ASP A 1 68 ? -6.229 -0.455 3.416 1.00 86.56 68 ASP A CA 1
ATOM 493 C C . ASP A 1 68 ? -5.260 -1.650 3.538 1.00 86.56 68 ASP A C 1
ATOM 495 O O . ASP A 1 68 ? -5.675 -2.799 3.341 1.00 86.56 68 ASP A O 1
ATOM 499 N N . ILE A 1 69 ? -3.971 -1.403 3.820 1.00 87.50 69 ILE A N 1
ATOM 500 C CA . ILE A 1 69 ? -2.957 -2.450 4.006 1.00 87.50 69 ILE A CA 1
ATOM 501 C C . ILE A 1 69 ? -3.166 -3.156 5.342 1.00 87.50 69 ILE A C 1
ATOM 503 O O . ILE A 1 69 ? -3.366 -2.542 6.386 1.00 87.50 69 ILE A O 1
ATOM 507 N N . THR A 1 70 ? -3.057 -4.480 5.299 1.00 88.25 70 THR A N 1
ATOM 508 C CA . THR A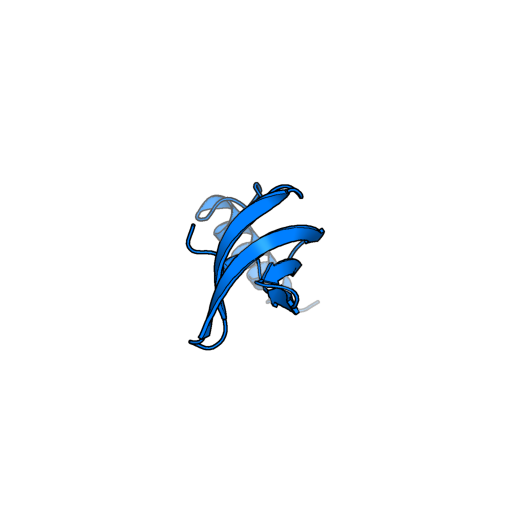 1 70 ? -3.182 -5.364 6.462 1.00 88.25 70 THR A CA 1
ATOM 509 C C . THR A 1 70 ? -1.896 -6.116 6.795 1.00 88.25 70 THR A C 1
ATOM 511 O O . THR A 1 70 ? -1.714 -6.471 7.956 1.00 88.25 70 THR A O 1
ATOM 514 N N . HIS A 1 71 ? -1.020 -6.347 5.809 1.00 77.31 71 HIS A N 1
ATOM 515 C CA . HIS A 1 7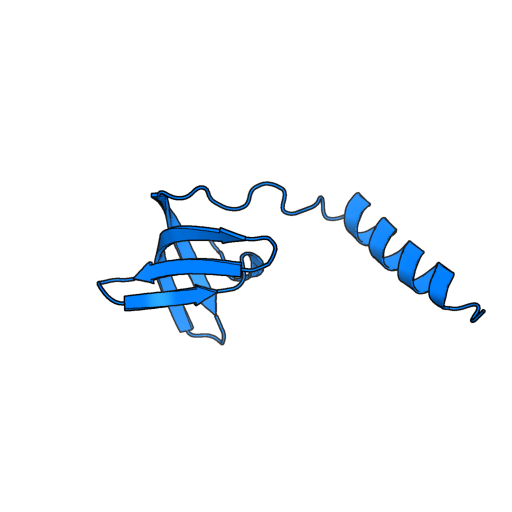1 ? 0.326 -6.906 5.972 1.00 77.31 71 HIS A CA 1
ATOM 516 C C . HIS A 1 71 ? 1.258 -6.344 4.907 1.00 77.31 71 HIS A C 1
ATOM 518 O O . HIS A 1 71 ? 0.780 -6.201 3.753 1.00 77.31 71 HIS A O 1
#